Protein AF-A0A929B1D6-F1 (afdb_monomer)

Structure (mmCIF, N/CA/C/O backbone):
data_AF-A0A929B1D6-F1
#
_entry.id   AF-A0A929B1D6-F1
#
loop_
_atom_site.group_PDB
_atom_site.id
_atom_site.type_symbol
_atom_site.label_atom_id
_atom_site.label_alt_id
_atom_site.label_comp_id
_atom_site.label_asym_id
_atom_site.label_entity_id
_atom_site.label_seq_id
_atom_site.pdbx_PDB_ins_code
_atom_site.Cartn_x
_atom_site.Cartn_y
_atom_site.Cartn_z
_atom_site.occupancy
_atom_site.B_iso_or_equiv
_atom_site.auth_seq_id
_atom_site.auth_comp_id
_atom_site.auth_asym_id
_atom_site.auth_atom_id
_atom_site.pdbx_PDB_model_num
ATOM 1 N N . MET A 1 1 ? -16.405 -13.152 9.242 1.00 72.69 1 MET A N 1
ATOM 2 C CA . MET A 1 1 ? -15.377 -12.121 8.989 1.00 72.69 1 MET A CA 1
ATOM 3 C C . MET A 1 1 ? -15.758 -11.404 7.699 1.00 72.69 1 MET A C 1
ATOM 5 O O . MET A 1 1 ? -16.075 -12.090 6.739 1.00 72.69 1 MET A O 1
ATOM 9 N N . CYS A 1 2 ? -15.868 -10.073 7.699 1.00 89.56 2 CYS A N 1
ATOM 10 C CA . CYS A 1 2 ? -16.258 -9.280 6.523 1.00 89.56 2 CYS A CA 1
ATOM 11 C C . CYS A 1 2 ? -15.136 -8.282 6.239 1.00 89.56 2 CYS A C 1
ATOM 13 O O . CYS A 1 2 ? -14.843 -7.451 7.103 1.00 89.56 2 CYS A O 1
ATOM 15 N N . LEU A 1 3 ? -14.518 -8.415 5.066 1.00 94.75 3 LEU A N 1
ATOM 16 C CA . LEU A 1 3 ? -13.479 -7.521 4.569 1.00 94.75 3 LEU A CA 1
ATOM 17 C C . LEU A 1 3 ? -14.077 -6.585 3.518 1.00 94.75 3 LEU A C 1
ATOM 19 O O . LEU A 1 3 ? -14.915 -7.003 2.716 1.00 94.75 3 LEU A O 1
ATOM 23 N N . LYS A 1 4 ? -13.655 -5.323 3.533 1.00 95.00 4 LYS A N 1
ATOM 24 C CA . LYS A 1 4 ? -14.050 -4.307 2.554 1.00 95.00 4 LYS A CA 1
ATOM 25 C C . LYS A 1 4 ? -12.822 -3.592 2.022 1.00 95.00 4 LYS A C 1
ATOM 27 O O . LYS A 1 4 ? -11.977 -3.185 2.810 1.00 95.00 4 LYS A O 1
ATOM 32 N N . VAL A 1 5 ? -12.775 -3.402 0.710 1.00 94.62 5 VAL A N 1
ATOM 33 C CA . VAL A 1 5 ? -11.760 -2.586 0.038 1.00 94.62 5 VAL A CA 1
ATOM 34 C C . VAL A 1 5 ? -12.331 -1.186 -0.168 1.00 94.62 5 VAL A C 1
ATOM 36 O O . VAL A 1 5 ? -13.446 -1.047 -0.674 1.00 94.62 5 VAL A O 1
ATOM 39 N N . GLN A 1 6 ? -11.623 -0.156 0.291 1.00 95.00 6 GLN A N 1
ATOM 40 C CA . GLN A 1 6 ? -12.062 1.244 0.230 1.00 95.00 6 GLN A CA 1
ATOM 41 C C . GLN A 1 6 ? -10.860 2.170 -0.019 1.00 95.00 6 GLN A C 1
ATOM 43 O O . GLN A 1 6 ? -9.748 1.800 0.354 1.00 95.00 6 GLN A O 1
ATOM 48 N N . PRO A 1 7 ? -11.047 3.366 -0.611 1.00 95.69 7 PRO A N 1
ATOM 49 C CA .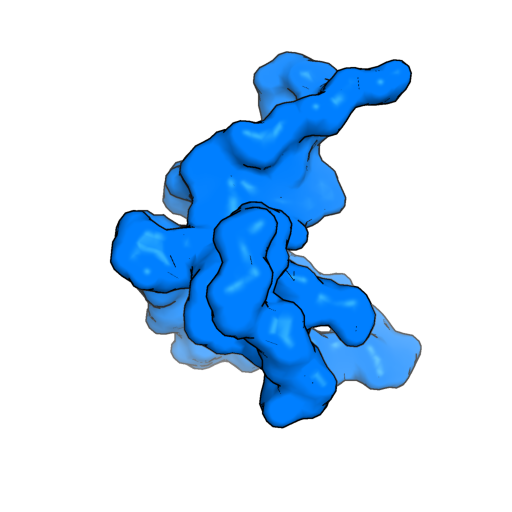 PRO A 1 7 ? -9.960 4.333 -0.762 1.00 95.69 7 PRO A CA 1
ATOM 50 C C . PRO A 1 7 ? -9.281 4.646 0.575 1.00 95.69 7 PRO A C 1
ATOM 52 O O . PRO A 1 7 ? -9.947 4.717 1.615 1.00 95.69 7 PRO A O 1
ATOM 55 N N . LEU A 1 8 ? -7.962 4.841 0.545 1.00 96.25 8 LEU A N 1
ATOM 56 C CA . LEU A 1 8 ? -7.218 5.289 1.718 1.00 96.25 8 LEU A CA 1
ATOM 57 C C . LEU A 1 8 ? -7.631 6.715 2.102 1.00 96.25 8 LEU A C 1
ATOM 59 O O . LEU A 1 8 ? -7.948 7.552 1.259 1.00 96.25 8 LEU A O 1
ATOM 63 N N . ASN A 1 9 ? -7.596 6.995 3.401 1.00 95.69 9 ASN A N 1
ATOM 64 C CA . ASN A 1 9 ? -7.535 8.360 3.911 1.00 95.69 9 ASN A CA 1
ATOM 65 C C . ASN A 1 9 ? -6.133 8.630 4.464 1.00 95.69 9 ASN A C 1
ATOM 67 O O . ASN A 1 9 ? -5.321 7.715 4.609 1.00 95.69 9 ASN A O 1
ATOM 71 N N . GLU A 1 10 ? -5.875 9.888 4.812 1.00 97.69 10 GLU A N 1
ATOM 72 C CA . GLU A 1 10 ? -4.578 10.331 5.316 1.00 97.69 10 GLU A CA 1
ATOM 73 C C . GLU A 1 10 ? -4.102 9.525 6.534 1.00 97.69 10 GLU A C 1
ATOM 75 O O . GLU A 1 10 ? -2.961 9.070 6.555 1.00 97.69 10 GLU A O 1
ATOM 80 N N . CYS A 1 11 ? -4.974 9.257 7.513 1.00 97.12 11 CYS A N 1
ATOM 81 C CA . CYS A 1 11 ? -4.603 8.466 8.689 1.00 97.12 11 CYS A CA 1
ATOM 82 C C . CYS A 1 11 ? -4.129 7.055 8.309 1.00 97.12 11 CYS A C 1
ATOM 84 O O . CYS A 1 11 ? -3.123 6.591 8.838 1.00 97.12 11 CYS A O 1
ATOM 86 N N . ASN A 1 12 ? -4.823 6.387 7.382 1.00 97.00 12 ASN A N 1
ATOM 87 C CA . ASN A 1 12 ? -4.450 5.041 6.948 1.00 97.00 12 ASN A CA 1
ATOM 88 C C . ASN A 1 12 ? -3.191 5.035 6.075 1.00 97.00 12 ASN A C 1
ATOM 90 O O . ASN A 1 12 ? -2.383 4.122 6.209 1.00 97.00 12 ASN A O 1
ATOM 94 N N . ALA A 1 13 ? -2.982 6.053 5.237 1.00 97.88 13 ALA A N 1
ATOM 95 C CA . ALA A 1 13 ? -1.754 6.185 4.453 1.00 97.88 13 ALA A CA 1
ATOM 96 C C . ALA A 1 13 ? -0.524 6.385 5.355 1.00 97.88 13 ALA A C 1
ATOM 98 O O . ALA A 1 13 ? 0.497 5.732 5.153 1.00 97.88 13 ALA A O 1
ATOM 99 N N . TRP A 1 14 ? -0.633 7.219 6.397 1.00 98.25 14 TRP A N 1
ATOM 100 C CA . TRP A 1 14 ? 0.426 7.379 7.401 1.00 98.25 14 TRP A CA 1
ATOM 101 C C . TRP A 1 14 ? 0.680 6.109 8.212 1.00 98.25 14 TRP A C 1
ATOM 103 O O . TRP A 1 14 ? 1.828 5.823 8.544 1.00 98.25 14 TRP A O 1
ATOM 113 N N . GLU A 1 15 ? -0.371 5.368 8.566 1.00 97.56 15 GLU A N 1
ATOM 114 C CA . GLU A 1 15 ? -0.237 4.082 9.256 1.00 97.56 15 GLU A CA 1
ATOM 115 C C . GLU A 1 15 ? 0.499 3.064 8.377 1.00 97.56 15 GLU A C 1
ATOM 117 O O . GLU A 1 15 ? 1.490 2.486 8.815 1.00 97.56 15 GLU A O 1
ATOM 122 N N . MET A 1 16 ? 0.069 2.923 7.122 1.00 95.81 16 MET A N 1
ATOM 123 C CA . MET A 1 16 ? 0.667 2.046 6.116 1.00 95.81 16 MET A CA 1
ATOM 124 C C . MET A 1 16 ? 2.143 2.369 5.860 1.00 95.81 16 MET A C 1
ATOM 126 O O . MET A 1 16 ? 2.980 1.474 5.889 1.00 95.81 16 MET A O 1
ATOM 130 N N . ALA A 1 17 ? 2.486 3.649 5.680 1.00 97.44 17 ALA A N 1
ATOM 131 C CA . ALA A 1 17 ? 3.859 4.091 5.421 1.00 97.44 17 ALA A CA 1
ATOM 132 C C . ALA A 1 17 ? 4.815 3.888 6.613 1.00 97.44 17 ALA A C 1
ATOM 134 O O . ALA A 1 17 ? 6.028 4.005 6.463 1.00 97.44 17 ALA A O 1
ATOM 135 N N . ARG A 1 18 ? 4.275 3.628 7.809 1.00 97.06 18 ARG A N 1
ATOM 136 C CA . ARG A 1 18 ? 5.041 3.391 9.040 1.00 97.06 18 ARG A CA 1
ATOM 137 C C . ARG A 1 18 ? 5.074 1.926 9.450 1.00 97.06 18 ARG A C 1
ATOM 139 O O . ARG A 1 18 ? 5.630 1.619 10.507 1.00 97.06 18 ARG A O 1
ATOM 146 N N . TRP A 1 19 ? 4.472 1.032 8.668 1.00 96.31 19 TRP A N 1
ATOM 147 C CA . TRP A 1 19 ? 4.655 -0.391 8.899 1.00 96.31 19 TRP A CA 1
ATOM 148 C C . TRP A 1 19 ? 6.135 -0.733 8.819 1.00 96.31 19 TRP A C 1
ATOM 150 O O . TRP A 1 19 ? 6.865 -0.263 7.949 1.00 96.31 19 TRP A O 1
ATOM 160 N N . SER A 1 20 ? 6.561 -1.509 9.805 1.00 96.44 20 SER A N 1
ATOM 161 C CA . SER A 1 20 ? 7.941 -1.902 9.990 1.00 96.44 20 SER A CA 1
ATOM 162 C C . SER A 1 20 ? 7.963 -3.380 10.323 1.00 96.44 20 SER A C 1
ATOM 164 O O . SER A 1 20 ? 7.193 -3.852 11.166 1.00 96.44 20 SER A O 1
ATOM 166 N N . TYR A 1 21 ? 8.827 -4.097 9.631 1.00 96.56 21 TYR A N 1
ATOM 167 C CA . TYR A 1 21 ? 9.011 -5.528 9.725 1.00 96.56 21 TYR A CA 1
ATOM 168 C C . TYR A 1 21 ? 10.440 -5.820 10.161 1.00 96.56 21 TYR A C 1
ATOM 170 O O . TYR A 1 21 ? 11.383 -5.134 9.759 1.00 96.56 21 TYR A O 1
ATOM 178 N N . ASP A 1 22 ? 10.597 -6.858 10.971 1.00 97.81 22 ASP A N 1
ATOM 179 C CA . ASP A 1 22 ? 11.912 -7.383 11.311 1.00 97.81 22 ASP A CA 1
ATOM 180 C C . ASP A 1 22 ? 12.503 -8.176 10.133 1.00 97.81 22 ASP A C 1
ATOM 182 O O . ASP A 1 22 ? 11.802 -8.588 9.198 1.00 97.81 22 ASP A O 1
ATOM 186 N N . ALA A 1 23 ? 13.807 -8.443 10.202 1.00 96.62 23 ALA A N 1
ATOM 187 C CA . ALA A 1 23 ? 14.481 -9.318 9.253 1.00 96.62 23 ALA A CA 1
ATOM 188 C C . ALA A 1 23 ? 13.776 -10.693 9.155 1.00 96.62 23 ALA A C 1
ATOM 190 O O . ALA A 1 23 ? 13.348 -11.247 10.173 1.00 96.62 23 ALA A O 1
ATOM 191 N N . PRO A 1 24 ? 13.672 -11.285 7.951 1.00 96.25 24 PRO A N 1
ATOM 192 C CA . PRO A 1 24 ? 14.318 -10.867 6.705 1.00 96.25 24 PRO A CA 1
ATOM 193 C C . PRO A 1 24 ? 13.462 -9.931 5.835 1.00 96.25 24 PRO A C 1
ATOM 195 O O . PRO A 1 24 ? 13.762 -9.791 4.657 1.00 96.25 24 PRO A O 1
ATOM 198 N N . TYR A 1 25 ? 12.376 -9.359 6.363 1.00 96.56 25 TYR A N 1
ATOM 199 C CA . TYR A 1 25 ? 11.416 -8.543 5.605 1.00 96.56 25 TYR A CA 1
ATOM 200 C C . TYR A 1 25 ? 11.618 -7.035 5.789 1.00 96.56 25 TYR A C 1
ATOM 202 O O . TYR A 1 25 ? 10.840 -6.236 5.274 1.00 96.56 25 TYR A O 1
ATOM 210 N N . ASP A 1 26 ? 12.672 -6.634 6.491 1.00 96.81 26 ASP A N 1
ATOM 211 C CA . ASP A 1 26 ? 13.020 -5.244 6.766 1.00 96.81 26 ASP A CA 1
ATOM 212 C C . ASP A 1 26 ? 13.324 -4.433 5.499 1.00 96.81 26 ASP A C 1
ATOM 214 O O . ASP A 1 26 ? 13.207 -3.210 5.511 1.00 96.81 26 ASP A O 1
ATOM 218 N N . PHE A 1 27 ? 13.617 -5.097 4.377 1.00 95.69 27 PHE A N 1
ATOM 219 C CA . PHE A 1 27 ? 13.747 -4.449 3.069 1.00 95.69 27 PHE A CA 1
ATOM 220 C C . PHE A 1 27 ? 12.441 -3.821 2.547 1.00 95.69 27 PHE A C 1
ATOM 222 O O . PHE A 1 27 ? 12.498 -3.017 1.621 1.00 95.69 27 PHE A O 1
ATOM 229 N N . TYR A 1 28 ? 11.277 -4.167 3.114 1.00 94.44 28 TYR A N 1
ATOM 230 C CA . TYR A 1 28 ? 10.004 -3.496 2.818 1.00 94.44 28 TYR A CA 1
ATOM 231 C C . TYR A 1 28 ? 9.796 -2.208 3.622 1.00 94.44 28 TYR A C 1
ATOM 233 O O . TYR A 1 28 ? 8.872 -1.448 3.330 1.00 94.44 28 TYR A O 1
ATOM 241 N N . ASN A 1 29 ? 10.613 -1.963 4.647 1.00 97.00 29 ASN A N 1
ATOM 242 C CA . ASN A 1 29 ? 10.454 -0.796 5.500 1.00 97.00 29 ASN A CA 1
ATOM 243 C C . ASN A 1 29 ? 10.894 0.456 4.744 1.00 97.00 29 ASN A C 1
ATOM 245 O O . ASN A 1 29 ? 11.997 0.514 4.203 1.00 97.00 29 ASN A O 1
ATOM 249 N N . LEU A 1 30 ? 10.059 1.491 4.772 1.00 96.88 30 LEU A N 1
ATOM 250 C CA . LEU A 1 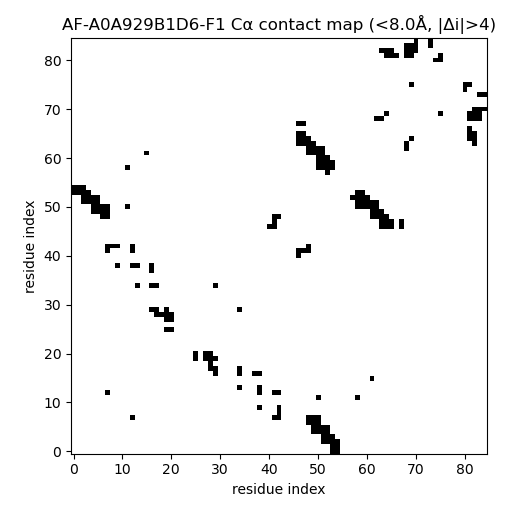30 ? 10.445 2.801 4.261 1.00 96.88 30 LEU A CA 1
ATOM 251 C C . LEU A 1 30 ? 11.454 3.459 5.205 1.00 96.88 30 LEU A C 1
ATOM 253 O O . LEU A 1 30 ? 11.294 3.429 6.430 1.00 96.88 30 LEU A O 1
ATOM 257 N N . SER A 1 31 ? 12.474 4.114 4.648 1.00 96.62 31 SER A N 1
ATOM 258 C CA . SER A 1 31 ? 13.340 4.974 5.452 1.00 96.62 31 SER A CA 1
ATOM 259 C C . SER A 1 31 ? 12.565 6.211 5.933 1.00 96.62 31 SER A C 1
ATOM 261 O O . SER A 1 31 ? 11.638 6.666 5.257 1.00 96.62 31 SER A O 1
ATOM 263 N N . PRO A 1 32 ? 12.943 6.833 7.067 1.00 95.81 32 PRO A N 1
ATOM 264 C CA . PRO A 1 32 ? 12.234 8.005 7.589 1.00 95.81 32 PRO A CA 1
ATOM 265 C C . PRO A 1 32 ? 12.087 9.160 6.588 1.00 95.81 32 PRO A C 1
ATOM 267 O O . PRO A 1 32 ? 11.085 9.869 6.619 1.00 95.81 32 PRO A O 1
ATOM 270 N N . SER A 1 33 ? 13.061 9.334 5.690 1.00 96.75 33 SER A N 1
ATOM 271 C CA . SER A 1 33 ? 13.040 10.351 4.631 1.00 96.75 33 SER A CA 1
ATOM 272 C C . SER A 1 33 ? 12.052 10.062 3.500 1.00 96.75 33 SER A C 1
ATOM 274 O O . SER A 1 33 ? 11.682 10.978 2.777 1.00 96.75 33 SER A O 1
ATOM 276 N N . GLU A 1 34 ? 11.624 8.813 3.334 1.00 96.81 34 GLU A N 1
ATOM 277 C CA . GLU A 1 34 ? 10.725 8.394 2.255 1.00 96.81 34 GLU A CA 1
ATOM 278 C C . GLU A 1 34 ? 9.252 8.419 2.676 1.00 96.81 34 GLU A C 1
ATOM 280 O O . GLU A 1 34 ? 8.376 8.434 1.809 1.00 96.81 34 GLU A O 1
ATOM 285 N N . ILE A 1 35 ? 8.962 8.441 3.984 1.00 97.38 35 ILE A N 1
ATOM 286 C CA . ILE A 1 35 ? 7.600 8.288 4.517 1.00 97.38 35 ILE A CA 1
ATOM 287 C C . ILE A 1 35 ? 6.654 9.350 3.947 1.00 97.38 35 ILE A C 1
ATOM 289 O O . ILE A 1 35 ? 5.609 9.002 3.408 1.00 97.38 35 ILE A O 1
ATOM 293 N N . GLU A 1 36 ? 7.004 10.635 4.038 1.00 98.00 36 GLU A N 1
ATOM 294 C CA . GLU A 1 36 ? 6.110 11.727 3.620 1.00 98.00 36 GLU A CA 1
ATOM 295 C C . GLU A 1 36 ? 5.811 11.679 2.114 1.00 98.00 36 GLU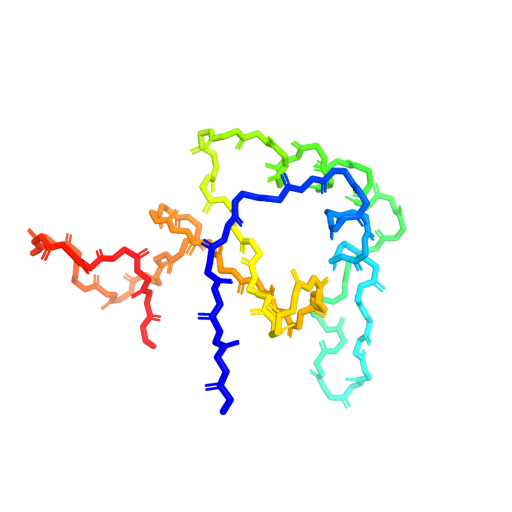 A C 1
ATOM 297 O O . GLU A 1 36 ? 4.651 11.745 1.702 1.00 98.00 36 GLU A O 1
ATOM 302 N N . GLN A 1 37 ? 6.840 11.476 1.285 1.00 97.69 37 GLN A N 1
ATOM 303 C CA . GLN A 1 37 ? 6.674 11.339 -0.163 1.00 97.69 37 GLN A CA 1
ATOM 304 C C . GLN A 1 37 ? 5.773 10.149 -0.520 1.00 97.69 37 GLN A C 1
ATOM 306 O O . GLN A 1 37 ? 4.901 10.274 -1.381 1.00 97.69 37 GLN A O 1
ATOM 311 N N . ASN A 1 38 ? 5.961 9.009 0.147 1.00 97.56 38 ASN A N 1
ATOM 312 C CA . ASN A 1 38 ? 5.144 7.824 -0.084 1.00 97.56 38 ASN A CA 1
ATOM 313 C C . ASN A 1 38 ? 3.696 8.037 0.375 1.00 97.56 38 ASN A C 1
ATOM 315 O O . ASN A 1 38 ? 2.782 7.677 -0.356 1.00 97.56 38 ASN A O 1
ATOM 319 N N . VAL A 1 39 ? 3.450 8.707 1.507 1.00 98.38 39 VAL A N 1
ATOM 320 C CA . VAL A 1 39 ? 2.085 9.066 1.940 1.00 98.38 39 VAL A CA 1
ATOM 321 C C . VAL A 1 39 ? 1.359 9.883 0.870 1.00 98.38 39 VAL A C 1
ATOM 323 O O . VAL A 1 39 ? 0.221 9.561 0.529 1.00 98.38 39 VAL A O 1
ATOM 326 N N . HIS A 1 40 ? 2.012 10.897 0.295 1.00 98.12 40 HIS A N 1
ATOM 327 C CA . HIS A 1 40 ? 1.431 11.663 -0.810 1.00 98.12 40 HIS A CA 1
ATOM 328 C C . HIS A 1 40 ? 1.165 10.799 -2.045 1.00 98.12 40 HIS A C 1
ATOM 330 O O . HIS A 1 40 ? 0.119 10.942 -2.675 1.00 98.12 40 HIS A O 1
ATOM 336 N N . TYR A 1 41 ? 2.079 9.882 -2.367 1.00 97.19 41 TYR A N 1
ATOM 337 C CA . TYR A 1 41 ? 1.909 8.943 -3.470 1.00 97.19 41 TYR A CA 1
ATOM 338 C C . TYR A 1 41 ? 0.707 8.009 -3.255 1.00 97.19 41 TYR A C 1
ATOM 340 O O . TYR A 1 41 ? -0.091 7.821 -4.168 1.00 97.19 41 TYR A O 1
ATOM 348 N N . PHE A 1 42 ? 0.523 7.473 -2.050 1.00 97.19 42 PHE A N 1
ATOM 349 C CA . PHE A 1 42 ? -0.575 6.559 -1.726 1.00 97.19 42 PHE A CA 1
ATOM 350 C C . PHE A 1 42 ? -1.954 7.228 -1.743 1.00 97.19 42 PHE A C 1
ATOM 352 O O . PHE A 1 42 ? -2.957 6.569 -2.010 1.00 97.19 42 PHE A O 1
ATOM 359 N N . LEU A 1 43 ? -2.022 8.526 -1.435 1.00 97.69 43 LEU A N 1
ATOM 360 C CA . LEU A 1 43 ? -3.276 9.287 -1.415 1.00 97.69 43 LEU A CA 1
ATOM 361 C C . LEU A 1 43 ? -3.712 9.784 -2.793 1.00 97.69 43 LEU A C 1
ATOM 363 O O . LEU A 1 43 ? -4.853 10.217 -2.948 1.00 97.69 43 LEU A O 1
ATOM 367 N N . GLU A 1 44 ? -2.824 9.746 -3.781 1.00 97.25 44 GLU A N 1
ATOM 368 C CA . GLU A 1 44 ? -3.102 10.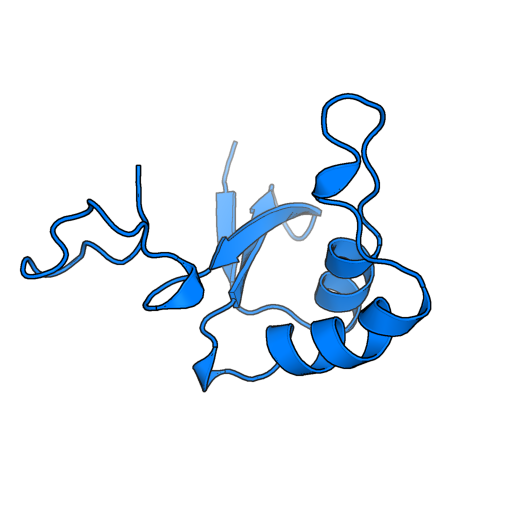200 -5.134 1.00 97.25 44 GLU A CA 1
ATOM 369 C C . GLU A 1 44 ? -3.978 9.165 -5.877 1.00 97.25 44 GLU A C 1
ATOM 371 O O . GLU A 1 44 ? -3.513 8.055 -6.156 1.00 97.25 44 GLU A O 1
ATOM 376 N N . PRO A 1 45 ? -5.238 9.493 -6.244 1.00 94.12 45 PRO A N 1
ATOM 377 C CA . PRO A 1 45 ? -6.175 8.506 -6.783 1.00 94.12 45 PRO A CA 1
ATOM 378 C C . PRO A 1 45 ? -5.702 7.789 -8.051 1.00 94.12 45 PRO A C 1
ATOM 380 O O . PRO A 1 45 ? -6.043 6.625 -8.243 1.00 94.12 45 PRO A O 1
ATOM 383 N N . ARG A 1 46 ? -4.891 8.438 -8.903 1.00 94.62 46 ARG A N 1
ATOM 384 C CA . ARG A 1 46 ? -4.332 7.797 -10.115 1.00 94.62 46 ARG A CA 1
ATOM 385 C C . ARG A 1 46 ? -3.365 6.643 -9.816 1.00 94.62 46 ARG A C 1
ATOM 387 O O . ARG A 1 46 ? -3.131 5.836 -10.708 1.00 94.62 46 ARG A O 1
ATOM 394 N N . ASN A 1 47 ? -2.830 6.559 -8.596 1.00 95.06 47 ASN A N 1
ATOM 395 C CA . ASN A 1 47 ? -1.902 5.503 -8.185 1.00 95.06 47 ASN A CA 1
ATOM 396 C C . ASN A 1 47 ? -2.631 4.261 -7.636 1.00 95.06 47 ASN A C 1
ATOM 398 O O . ASN A 1 47 ? -2.000 3.250 -7.361 1.00 95.06 47 ASN A O 1
ATOM 402 N N . ASN A 1 48 ? -3.964 4.314 -7.500 1.00 95.12 48 ASN A N 1
ATOM 403 C CA . ASN A 1 48 ? -4.829 3.166 -7.209 1.00 95.12 48 ASN A CA 1
ATOM 404 C C . ASN A 1 48 ? -4.467 2.355 -5.946 1.00 95.12 48 ASN A C 1
ATOM 406 O O . ASN A 1 48 ? -4.536 1.125 -5.957 1.00 95.12 48 ASN A O 1
ATOM 410 N N . PHE A 1 49 ? -4.144 3.027 -4.839 1.00 97.00 49 PHE A N 1
ATOM 411 C CA . PHE A 1 49 ? -3.978 2.383 -3.532 1.00 97.00 49 PHE A CA 1
ATOM 412 C C . PHE A 1 49 ? -5.288 2.380 -2.738 1.00 97.00 49 PHE A C 1
ATOM 414 O O . PHE A 1 49 ? -5.958 3.404 -2.579 1.00 97.00 49 PHE A O 1
ATOM 421 N N . TYR A 1 50 ? -5.641 1.218 -2.192 1.00 96.62 50 TYR A N 1
ATOM 422 C CA . TYR A 1 50 ? -6.862 1.014 -1.420 1.00 96.62 50 TYR A CA 1
ATOM 423 C C . TYR A 1 50 ? -6.568 0.276 -0.123 1.00 96.62 50 TYR A C 1
ATOM 425 O O . TYR A 1 50 ? -5.771 -0.658 -0.079 1.00 96.62 50 TYR A O 1
ATOM 433 N N . GLY A 1 51 ? -7.266 0.662 0.939 1.00 96.81 51 GLY A N 1
ATOM 434 C CA . GLY A 1 51 ? -7.209 -0.020 2.219 1.00 96.81 51 GLY A CA 1
ATOM 435 C C . GLY A 1 51 ? -8.181 -1.190 2.304 1.00 96.81 51 GLY A C 1
ATOM 436 O O . GLY A 1 51 ? -9.287 -1.152 1.763 1.00 96.81 51 GLY A O 1
ATOM 437 N N . ILE A 1 52 ? -7.774 -2.216 3.042 1.00 96.81 52 ILE A N 1
ATOM 438 C CA . ILE A 1 52 ? -8.572 -3.382 3.403 1.00 96.81 52 ILE A CA 1
ATOM 439 C C . ILE A 1 52 ? -9.008 -3.207 4.856 1.00 96.81 52 ILE A C 1
ATOM 441 O O . ILE A 1 52 ? -8.184 -3.035 5.757 1.00 96.81 52 ILE A O 1
ATOM 445 N N . PHE A 1 53 ? -10.318 -3.262 5.083 1.00 96.62 53 PHE A N 1
ATOM 446 C CA . PHE A 1 53 ? -10.928 -3.014 6.380 1.00 96.62 53 PHE A CA 1
ATOM 447 C C . PHE A 1 53 ? -11.730 -4.219 6.864 1.00 96.62 53 PHE A C 1
ATOM 449 O O . PHE A 1 53 ? -12.575 -4.749 6.143 1.00 96.62 53 PHE A O 1
ATOM 456 N N . GLU A 1 54 ? -11.510 -4.613 8.115 1.00 95.81 54 GLU A N 1
ATOM 457 C CA . GLU A 1 54 ? -12.284 -5.624 8.825 1.00 95.81 54 GLU A CA 1
ATOM 458 C C . GLU A 1 54 ? -13.388 -4.969 9.676 1.00 95.81 54 GLU A C 1
ATOM 460 O O . GLU A 1 54 ? -13.171 -4.014 10.434 1.00 95.81 54 GLU A O 1
ATOM 465 N N . GLY A 1 55 ? -14.610 -5.498 9.578 1.00 89.62 55 GLY A N 1
ATOM 466 C CA . GLY A 1 55 ? -15.738 -5.017 10.377 1.00 89.62 55 GLY A CA 1
ATOM 467 C C . GLY A 1 55 ? -16.151 -3.588 10.011 1.00 89.62 55 GLY A C 1
ATOM 468 O O . GLY A 1 55 ? -16.389 -3.288 8.842 1.00 89.62 55 GLY A O 1
ATOM 469 N N . ARG A 1 56 ? -16.323 -2.702 11.007 1.00 80.94 56 ARG A N 1
ATOM 470 C CA . ARG A 1 56 ? -16.781 -1.325 10.741 1.00 80.94 56 ARG A CA 1
ATOM 471 C C . ARG A 1 56 ? -15.681 -0.418 10.194 1.00 80.94 56 ARG A C 1
ATOM 473 O O . ARG A 1 56 ? -16.013 0.369 9.316 1.00 80.94 56 ARG A O 1
ATOM 480 N N . ARG A 1 57 ? -14.448 -0.473 10.722 1.00 81.88 57 ARG A N 1
ATOM 481 C CA . ARG A 1 57 ? -13.345 0.453 10.363 1.00 81.88 57 ARG A CA 1
ATOM 482 C C . ARG A 1 57 ? -11.928 -0.046 10.697 1.00 81.88 57 ARG A C 1
ATOM 484 O O . ARG A 1 57 ? -11.007 0.761 10.696 1.00 81.88 57 ARG A O 1
ATOM 491 N N . LYS A 1 58 ? -11.719 -1.320 11.045 1.00 94.38 58 LYS A N 1
ATOM 492 C CA . LYS A 1 58 ? -10.371 -1.768 11.429 1.00 94.38 58 LYS A CA 1
ATOM 493 C C . LYS A 1 58 ? -9.525 -1.910 10.167 1.00 94.38 58 LYS A C 1
ATOM 495 O O . LYS A 1 58 ? -9.801 -2.800 9.374 1.00 94.38 58 LYS A O 1
ATOM 500 N N . PHE A 1 59 ? -8.547 -1.035 9.975 1.00 96.25 59 PHE A N 1
ATOM 501 C CA . PHE A 1 59 ? -7.583 -1.139 8.884 1.00 96.25 59 PHE A CA 1
ATOM 502 C C . PHE A 1 59 ? -6.673 -2.347 9.139 1.00 96.25 59 PHE A C 1
ATOM 504 O O . PHE A 1 59 ? -6.175 -2.516 10.250 1.00 96.25 59 PHE A O 1
ATOM 511 N N . VAL A 1 60 ? -6.553 -3.246 8.163 1.00 96.31 60 VAL A N 1
ATOM 512 C CA . VAL A 1 60 ? -5.835 -4.527 8.331 1.00 96.31 60 VAL A CA 1
ATOM 513 C C . VAL A 1 60 ? -4.859 -4.833 7.200 1.00 96.31 60 VAL A C 1
ATOM 515 O O . VAL A 1 60 ? -4.149 -5.830 7.267 1.00 96.31 60 VAL A O 1
ATOM 518 N N . GLY A 1 61 ? -4.848 -4.026 6.145 1.00 95.69 61 GLY A N 1
ATOM 519 C CA . GLY A 1 61 ? -4.136 -4.337 4.914 1.00 95.69 61 GLY A CA 1
ATOM 520 C C . GLY A 1 61 ? -4.339 -3.247 3.876 1.00 95.69 61 GLY A C 1
ATOM 521 O O . GLY A 1 61 ? -5.205 -2.390 4.039 1.00 95.69 61 GLY A O 1
ATOM 522 N N . TYR A 1 62 ? -3.603 -3.319 2.779 1.00 95.81 62 TYR A N 1
ATOM 523 C CA . TYR A 1 62 ? -3.853 -2.512 1.592 1.00 95.81 62 TYR A CA 1
ATOM 524 C C . TYR A 1 62 ? -3.612 -3.344 0.332 1.00 95.81 62 TYR A C 1
ATOM 526 O O . TYR A 1 62 ? -3.075 -4.449 0.397 1.00 95.81 62 TYR A O 1
ATOM 534 N N . CYS A 1 63 ? -4.039 -2.810 -0.804 1.00 94.44 63 CYS A N 1
ATOM 535 C CA . CYS A 1 63 ? -3.748 -3.323 -2.136 1.00 94.44 63 CYS A CA 1
ATOM 536 C C . CYS A 1 63 ? -3.510 -2.142 -3.083 1.00 94.44 63 CYS A C 1
ATOM 538 O O . CYS A 1 63 ? -4.203 -1.125 -2.992 1.00 94.44 63 CYS A O 1
ATOM 540 N N . SER A 1 64 ? -2.517 -2.270 -3.958 1.00 93.81 64 SER A N 1
ATOM 541 C CA . SER A 1 64 ? -2.340 -1.429 -5.142 1.00 93.81 64 SER A CA 1
ATOM 542 C C . SER A 1 64 ? -2.943 -2.149 -6.346 1.00 93.81 64 SER A C 1
ATOM 544 O O . SER A 1 64 ? -2.886 -3.375 -6.428 1.00 93.81 64 SER A O 1
ATOM 546 N N . PHE A 1 65 ? -3.534 -1.398 -7.270 1.00 92.31 65 PHE A N 1
ATOM 547 C CA . PHE A 1 65 ? -4.069 -1.923 -8.529 1.00 92.31 65 PHE A CA 1
ATOM 548 C C . PHE A 1 65 ? -3.399 -1.234 -9.719 1.00 92.31 65 PHE A C 1
ATOM 550 O O . PHE A 1 65 ? -2.914 -0.106 -9.613 1.00 92.31 65 PHE A O 1
ATOM 557 N N . GLY A 1 66 ? -3.408 -1.889 -10.877 1.00 89.94 66 GLY A N 1
ATOM 558 C CA . GLY A 1 66 ? -2.774 -1.356 -12.080 1.00 89.94 66 GLY A CA 1
ATOM 559 C C . GLY A 1 66 ? -1.254 -1.433 -11.972 1.00 89.94 66 GLY A C 1
ATOM 560 O O . GLY A 1 66 ? -0.730 -2.384 -11.406 1.00 89.94 66 GLY A O 1
ATOM 561 N N . GLN A 1 67 ? -0.531 -0.444 -12.500 1.00 89.12 67 GLN A N 1
ATOM 562 C CA . GLN A 1 67 ? 0.926 -0.538 -12.672 1.00 89.12 67 GLN A CA 1
ATOM 563 C C . GLN A 1 67 ? 1.695 -0.904 -11.385 1.00 89.12 67 GLN A C 1
ATOM 565 O O . GLN A 1 67 ? 2.588 -1.741 -11.447 1.00 89.12 67 GLN A O 1
ATOM 570 N N . ASP A 1 68 ? 1.332 -0.336 -10.230 1.00 91.06 68 ASP A N 1
ATOM 571 C CA . ASP A 1 68 ? 1.949 -0.663 -8.929 1.00 91.06 68 ASP A CA 1
ATOM 572 C C . ASP A 1 68 ? 1.497 -2.014 -8.346 1.00 91.06 68 ASP A C 1
ATOM 574 O O . ASP A 1 68 ? 2.119 -2.533 -7.421 1.00 91.06 68 ASP A O 1
ATOM 578 N N . GLY A 1 69 ? 0.379 -2.567 -8.819 1.00 89.81 69 GLY A N 1
ATOM 579 C CA . GLY A 1 69 ? -0.129 -3.884 -8.419 1.00 89.81 69 GLY A CA 1
ATOM 580 C C . GLY A 1 69 ? 0.366 -5.027 -9.311 1.00 89.81 69 GLY A C 1
ATOM 581 O O . GLY A 1 69 ? 0.209 -6.196 -8.956 1.00 89.81 69 GLY A O 1
ATOM 582 N N . GLN A 1 70 ? 0.951 -4.715 -10.468 1.00 91.75 70 GLN A N 1
ATOM 583 C CA . GLN A 1 70 ? 1.371 -5.682 -11.477 1.00 91.75 70 GLN A CA 1
ATOM 584 C C . GLN A 1 70 ? 2.817 -6.152 -11.262 1.00 91.75 70 GLN A C 1
ATOM 586 O O . GLN A 1 70 ? 3.717 -5.366 -10.975 1.00 91.75 70 GLN A O 1
ATOM 591 N N . VAL A 1 71 ? 3.063 -7.450 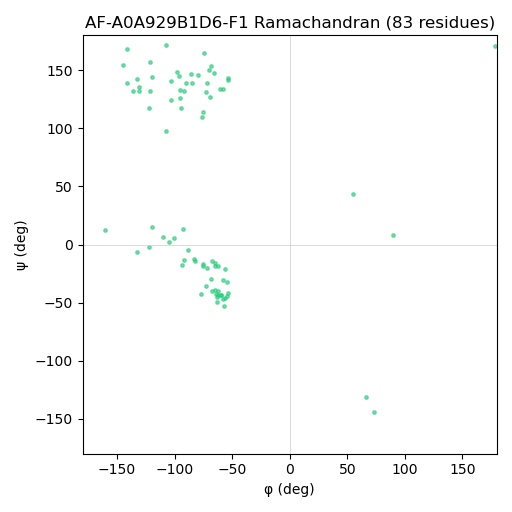-11.447 1.00 89.75 71 VAL A N 1
ATOM 592 C CA . VAL A 1 71 ? 4.401 -8.053 -11.422 1.00 89.75 71 VAL A CA 1
ATOM 593 C C . VAL A 1 71 ? 4.931 -8.231 -12.850 1.00 89.75 71 VAL A C 1
ATOM 595 O O . VAL A 1 71 ? 4.143 -8.505 -13.755 1.00 89.75 71 VAL A O 1
ATOM 598 N N . PRO A 1 72 ? 6.257 -8.151 -13.084 1.00 87.94 72 PRO A N 1
ATOM 599 C CA . PRO A 1 72 ? 6.833 -8.144 -14.437 1.00 87.94 72 PRO A CA 1
ATOM 600 C C . PRO A 1 72 ? 6.471 -9.330 -15.342 1.00 87.94 72 PRO A C 1
ATOM 602 O O . PRO A 1 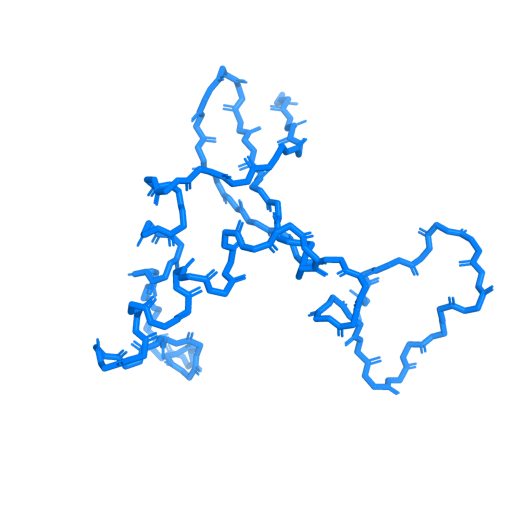72 ? 6.602 -9.229 -16.557 1.00 87.94 72 PRO A O 1
ATOM 605 N N . TRP A 1 73 ? 6.058 -10.457 -14.762 1.00 86.94 73 TRP A N 1
ATOM 606 C CA . TRP A 1 73 ? 5.770 -11.701 -15.483 1.00 86.94 73 TRP A CA 1
ATOM 607 C C . TRP A 1 73 ? 4.277 -12.049 -15.525 1.00 86.94 73 TRP A C 1
ATOM 609 O O . TRP A 1 73 ? 3.927 -13.146 -15.957 1.00 86.94 73 TRP A O 1
ATOM 619 N N . GLY A 1 74 ? 3.407 -11.158 -15.039 1.00 85.69 74 GLY A N 1
ATOM 620 C CA . GLY A 1 74 ? 1.961 -11.353 -15.083 1.00 85.69 74 GLY A CA 1
ATOM 621 C C . GLY A 1 74 ? 1.376 -11.016 -16.456 1.00 85.69 74 GLY A C 1
ATOM 622 O O . GLY A 1 74 ? 1.853 -10.110 -17.136 1.00 85.69 74 GLY A O 1
ATOM 623 N N . ASP A 1 75 ? 0.335 -11.747 -16.849 1.00 87.88 75 ASP A N 1
ATOM 624 C CA . ASP A 1 75 ? -0.519 -11.404 -17.988 1.00 87.88 75 ASP A CA 1
ATOM 625 C C . ASP A 1 75 ? -1.737 -10.624 -17.471 1.00 87.88 75 ASP A C 1
ATOM 627 O O . ASP A 1 75 ? -2.516 -11.137 -16.663 1.00 87.88 75 ASP A O 1
ATOM 631 N N . TYR A 1 76 ? -1.867 -9.377 -17.920 1.00 88.50 76 TYR A N 1
ATOM 632 C CA . TYR A 1 76 ? -2.903 -8.429 -17.502 1.00 88.50 76 TYR A CA 1
ATOM 633 C C . TYR A 1 76 ? -3.787 -7.976 -18.673 1.00 88.50 76 TYR A C 1
ATOM 635 O O . TYR A 1 76 ? -4.526 -7.001 -18.549 1.00 88.50 76 TYR A O 1
ATOM 643 N N . ASP A 1 77 ? -3.736 -8.677 -19.812 1.00 86.25 77 ASP A N 1
ATOM 644 C CA . ASP A 1 77 ? -4.527 -8.328 -21.000 1.00 86.25 77 ASP A CA 1
ATOM 645 C C . ASP A 1 77 ? -6.013 -8.715 -20.849 1.00 86.25 77 ASP A C 1
ATOM 647 O O . ASP A 1 77 ? -6.884 -8.230 -21.581 1.00 86.25 77 ASP A O 1
ATOM 651 N N . LEU A 1 78 ? -6.332 -9.584 -19.884 1.00 82.25 78 LEU A N 1
ATOM 652 C CA . LEU A 1 78 ? -7.702 -9.973 -19.557 1.00 82.25 78 LEU A CA 1
ATOM 653 C C . LEU A 1 78 ? -8.351 -8.979 -18.587 1.00 82.25 78 LEU A C 1
ATOM 655 O O . LEU A 1 78 ? -7.760 -8.551 -17.598 1.00 82.25 78 LEU A O 1
ATOM 659 N N . GLN A 1 79 ? -9.628 -8.669 -18.824 1.00 76.75 79 GLN A N 1
ATOM 660 C CA . GLN A 1 79 ? -10.396 -7.806 -17.926 1.00 76.75 79 GLN A CA 1
ATOM 661 C C .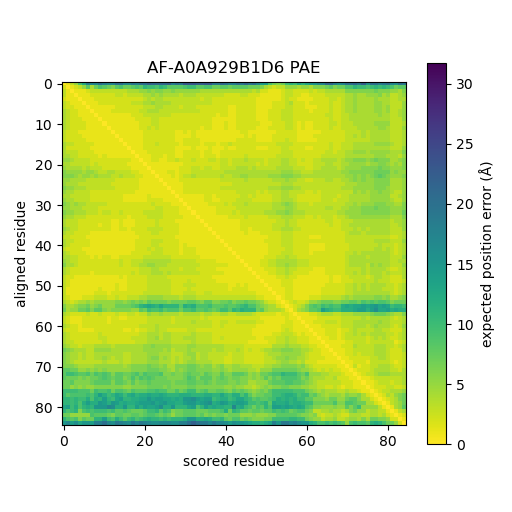 GLN A 1 79 ? -10.499 -8.403 -16.515 1.00 76.75 79 GLN A C 1
ATOM 663 O O . GLN A 1 79 ? -10.854 -9.571 -16.349 1.00 76.75 79 GLN A O 1
ATOM 668 N N . GLY A 1 80 ? -10.266 -7.563 -15.504 1.00 75.00 80 GLY A N 1
ATOM 669 C CA . GLY A 1 80 ? -10.378 -7.932 -14.091 1.00 75.00 80 GLY A CA 1
ATOM 670 C C . GLY A 1 80 ? -9.097 -8.487 -13.462 1.00 75.00 80 GLY A C 1
ATOM 671 O O . GLY A 1 80 ? -9.156 -8.956 -12.326 1.00 75.00 80 GLY A O 1
ATOM 672 N N . LEU A 1 81 ? -7.959 -8.434 -14.165 1.00 79.00 81 LEU A N 1
ATOM 673 C CA . LEU A 1 81 ? -6.638 -8.762 -13.626 1.00 79.00 81 LEU A CA 1
ATOM 674 C C . LEU A 1 81 ? -5.821 -7.478 -13.439 1.00 79.00 81 LEU A C 1
ATOM 676 O O . LEU A 1 81 ? -5.211 -6.981 -14.376 1.00 79.00 81 LEU A O 1
ATOM 680 N N . ASP A 1 82 ? -5.803 -6.952 -12.215 1.00 83.06 82 ASP A N 1
ATOM 681 C CA . ASP A 1 82 ? -5.091 -5.706 -11.880 1.00 83.06 82 ASP A CA 1
ATOM 682 C C . ASP A 1 82 ? -4.036 -5.880 -10.774 1.00 83.06 82 ASP A C 1
ATOM 684 O O . ASP A 1 82 ? -3.350 -4.922 -10.420 1.00 83.06 82 ASP A O 1
ATOM 688 N N . ILE A 1 83 ? -3.919 -7.091 -10.218 1.00 85.88 83 ILE A N 1
ATOM 689 C CA . ILE A 1 83 ? -2.989 -7.446 -9.141 1.00 85.88 83 ILE A CA 1
ATOM 690 C C . ILE A 1 83 ? -2.257 -8.730 -9.539 1.00 85.88 83 ILE A C 1
ATOM 692 O O . ILE A 1 83 ? -2.885 -9.692 -9.984 1.00 85.88 83 ILE A O 1
ATOM 696 N N . GLY A 1 84 ? -0.932 -8.745 -9.401 1.00 79.38 84 GLY A N 1
ATOM 697 C CA . GLY A 1 84 ? -0.108 -9.938 -9.583 1.00 79.38 84 GLY A CA 1
ATOM 698 C C . GLY A 1 84 ? -0.289 -10.981 -8.482 1.00 79.38 84 GLY A C 1
ATOM 699 O O . GLY A 1 84 ? -0.585 -10.649 -7.336 1.00 79.38 84 GLY A O 1
ATOM 700 N N . TYR A 1 85 ? -0.107 -12.247 -8.856 1.00 61.12 85 TYR A N 1
ATOM 701 C CA . TYR A 1 85 ? -0.053 -13.389 -7.942 1.00 61.12 85 TYR A CA 1
ATOM 702 C C . TYR A 1 85 ? 1.391 -13.707 -7.546 1.00 61.12 85 TYR A C 1
ATOM 704 O O . TYR A 1 85 ? 2.274 -13.575 -8.426 1.00 61.12 85 TYR A O 1
#

Radius of gyration: 13.88 Å; Cα contacts (8 Å, |Δi|>4): 115; chains: 1; bounding box: 31×25×32 Å

Solvent-accessible surface area (backbone atoms only — not comparable to full-atom valu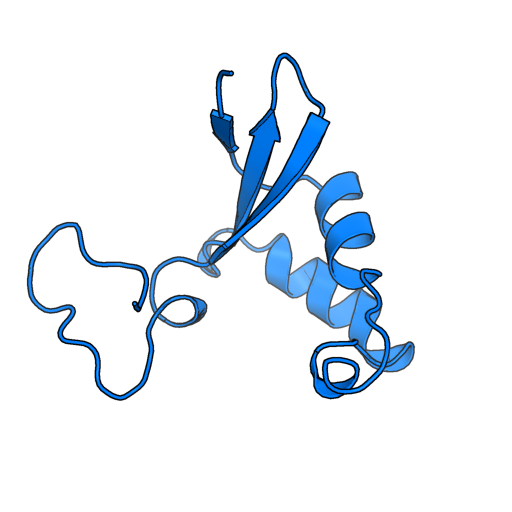es): 5123 Å² total; per-residue (Å²): 139,56,79,46,80,41,76,50,51,70,71,54,31,53,52,61,44,61,50,74,49,65,83,92,49,36,85,74,37,60,54,85,88,45,30,65,61,48,28,56,51,46,65,35,75,92,52,37,37,29,31,29,25,43,72,93,74,44,78,76,50,68,48,44,36,44,80,80,19,51,45,100,86,60,86,57,88,54,90,92,47,39,58,51,132

Mean predicted aligned error: 3.85 Å

Foldseek 3Di:
DDKDKAQDDLVVLLVVLQDADDPPCRVPHDDPVCSVVSSVLSNPVVQAKIFMADDPRRTDDIATFAPV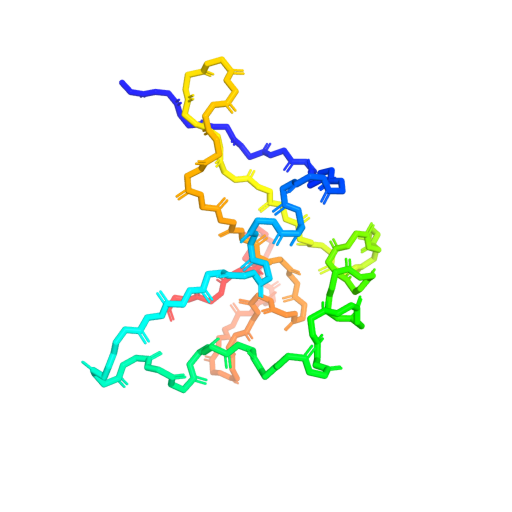QDDPPDDPPDPPPGHDD

Sequence (85 aa):
MCLKVQPLNECNAWEMARWSYDAPYDFYNLSPSEIEQNVHYFLEPRNNFYGIFEGRRKFVGYCSFGQDGQVPWGDYDLQGLDIGY

Secondary structure (DSSP, 8-state):
--EEEEE--HHHHHHHHT----TTSGGGSPPTTTHHHHHHHHH-GGG-EEEEEETTTEEEEEEE-GGGT--TT----STT--S--

pLDDT: mean 92.73, std 6.83, range [61.12, 98.38]

Nearest PDB structures (foldseek):
  7kwh-assembly1_D  TM=5.951E-01  e=2.929E-01  Vibrio cholerae O1 biovar El Tor str. N16961
  7kwj-assembly1_A  TM=6.503E-01  e=7.977E-01  Vibrio cholerae O1 biovar El Tor str. N16961
  1l0c-assembly1_A  TM=6.004E-01  e=6.980E-01  Ovis aries
  2eui-assembly1_B  TM=5.043E-01  e=7.977E-01  Pseudomonas aeruginosa PAO1
  6nbw-assembly1_N  TM=5.375E-01  e=2.032E+00  Homo sapiens